Protein AF-I2GRK9-F1 (afdb_monomer)

Foldseek 3Di:
DDDDPDDDDDDDDDPPPVLQVLVLVVVLVLCVVCPPPDDPDPVSVVVSSVVVVVVVVVPVVVSVVSNVDRDDPDDDD

Organism: NCBI:txid1185876

InterPro domains:
  IPR036397 Ribonuclease H superfamily [G3DSA:3.30.420.10] (2-70)
  IPR038717 Tc1-like transposase, DDE domain [PF13358] (6-44)

pLDDT: mean 84.36, std 16.76, range [33.03, 98.31]

Mean predicted aligned error: 7.58 Å

Sequence (77 aa):
MSANPGRVHLEQLPAYSPELNTAELLWSHLKRSLKNTIFTTLADLVEAIKIQLTELNKKPILLKAFFNKKDIAFFTD

Structure (mmCIF, N/CA/C/O backbone):
data_AF-I2GRK9-F1
#
_entry.id   AF-I2GRK9-F1
#
loop_
_atom_site.group_PDB
_atom_site.id
_atom_site.type_symbol
_atom_site.label_atom_id
_atom_site.label_alt_id
_atom_site.label_comp_id
_atom_site.label_asym_id
_atom_site.label_entity_id
_atom_site.label_seq_id
_atom_site.pdbx_PDB_ins_code
_atom_site.Cartn_x
_atom_site.Cartn_y
_atom_site.Cartn_z
_atom_site.occupancy
_atom_site.B_iso_or_equiv
_atom_site.auth_seq_id
_atom_site.auth_comp_id
_atom_site.auth_asym_id
_atom_site.auth_atom_id
_atom_site.pdbx_PDB_model_num
ATOM 1 N N . MET A 1 1 ? 27.369 20.827 6.948 1.00 36.69 1 MET A N 1
ATOM 2 C CA . MET A 1 1 ? 27.129 20.902 5.488 1.00 36.69 1 MET A CA 1
ATOM 3 C C . MET A 1 1 ? 26.666 19.524 5.036 1.00 36.69 1 MET A C 1
ATOM 5 O O . MET A 1 1 ? 27.409 18.569 5.207 1.00 36.69 1 MET A O 1
ATOM 9 N N . SER A 1 2 ? 25.397 19.399 4.645 1.00 45.72 2 SER A N 1
ATOM 10 C CA . SER A 1 2 ? 24.680 18.132 4.427 1.00 45.72 2 SER A CA 1
ATOM 11 C C . SER A 1 2 ? 25.164 17.390 3.178 1.00 45.72 2 SER A C 1
ATOM 13 O O . SER A 1 2 ? 25.270 17.988 2.110 1.00 45.72 2 SER A O 1
ATOM 15 N N . ALA A 1 3 ? 25.429 16.089 3.311 1.00 51.53 3 ALA A N 1
ATOM 16 C CA . ALA A 1 3 ? 25.785 15.209 2.204 1.00 51.53 3 ALA A CA 1
ATOM 17 C C . ALA A 1 3 ? 24.668 15.172 1.146 1.00 51.53 3 ALA A C 1
ATOM 19 O O . ALA A 1 3 ? 23.495 15.010 1.470 1.00 51.53 3 ALA A O 1
ATOM 20 N N . ASN A 1 4 ? 25.039 15.328 -0.119 1.00 58.00 4 ASN A N 1
ATOM 21 C CA . ASN A 1 4 ? 24.139 15.273 -1.266 1.00 58.00 4 ASN A CA 1
ATOM 22 C C . ASN A 1 4 ? 23.954 13.789 -1.669 1.00 58.00 4 ASN A C 1
ATOM 24 O O . ASN A 1 4 ? 24.941 13.186 -2.091 1.00 58.00 4 ASN A O 1
ATOM 28 N N . PRO A 1 5 ? 22.773 13.147 -1.546 1.00 63.84 5 PRO A N 1
ATOM 29 C CA . PRO A 1 5 ? 22.647 11.693 -1.751 1.00 63.84 5 PRO A CA 1
ATOM 30 C C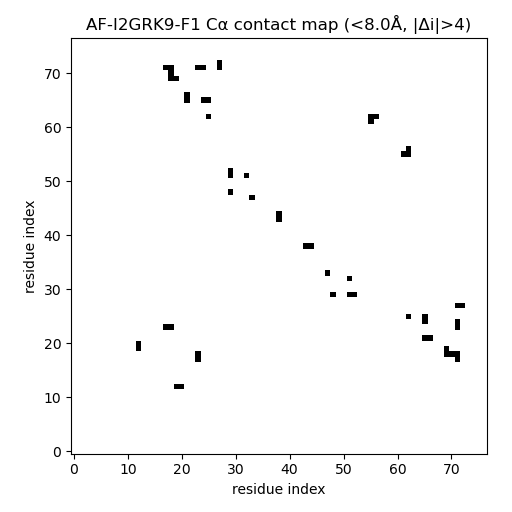 . PRO A 1 5 ? 22.528 11.285 -3.239 1.00 63.84 5 PRO A C 1
ATOM 32 O O . PRO A 1 5 ? 22.172 10.157 -3.565 1.00 63.84 5 PRO A O 1
ATOM 35 N N . GLY A 1 6 ? 22.738 12.224 -4.162 1.00 66.25 6 GLY A N 1
ATOM 36 C CA . GLY A 1 6 ? 21.867 12.376 -5.329 1.00 66.25 6 GLY A CA 1
ATOM 37 C C . GLY A 1 6 ? 22.278 11.690 -6.631 1.00 66.25 6 GLY A C 1
ATOM 38 O O . GLY A 1 6 ? 22.481 12.381 -7.627 1.00 66.25 6 GLY A O 1
ATOM 39 N N . ARG A 1 7 ? 22.314 10.354 -6.686 1.00 80.25 7 ARG A N 1
ATOM 40 C CA . ARG A 1 7 ? 22.113 9.631 -7.962 1.00 80.25 7 ARG A CA 1
ATOM 41 C C . ARG A 1 7 ? 21.031 8.570 -7.787 1.00 80.25 7 ARG A C 1
ATOM 43 O O . ARG A 1 7 ? 21.265 7.543 -7.163 1.00 80.25 7 ARG A O 1
ATOM 50 N N . VAL A 1 8 ? 19.848 8.844 -8.333 1.00 85.88 8 VAL A N 1
ATOM 51 C CA . VAL A 1 8 ? 18.708 7.919 -8.364 1.00 85.88 8 VAL A CA 1
ATOM 52 C C . VAL A 1 8 ? 18.601 7.354 -9.777 1.00 85.88 8 VAL A C 1
ATOM 54 O O . VAL A 1 8 ? 18.538 8.119 -10.738 1.00 85.88 8 VAL A O 1
ATOM 57 N N . HIS A 1 9 ? 18.607 6.027 -9.903 1.00 88.12 9 HIS A N 1
ATOM 58 C CA . HIS A 1 9 ? 18.304 5.341 -11.162 1.00 88.12 9 HIS A CA 1
ATOM 59 C C . HIS A 1 9 ? 16.789 5.308 -11.362 1.00 88.12 9 HIS A C 1
ATOM 61 O O . HIS A 1 9 ? 16.057 4.938 -10.444 1.00 88.12 9 HIS A O 1
ATOM 67 N N . LEU A 1 10 ? 16.331 5.709 -12.546 1.00 91.06 10 LEU A N 1
ATOM 68 C CA . LEU A 1 10 ? 14.923 5.638 -12.918 1.00 91.06 10 LEU A CA 1
ATOM 69 C C . LEU A 1 10 ? 14.688 4.353 -13.706 1.00 91.06 10 LEU A C 1
ATOM 71 O O . LEU A 1 10 ? 15.264 4.169 -14.775 1.00 91.06 10 LEU A O 1
ATOM 75 N N . GLU A 1 11 ? 13.823 3.493 -13.180 1.00 87.94 11 GLU A N 1
ATOM 76 C CA . GLU A 1 11 ? 13.386 2.289 -13.877 1.00 87.94 11 GLU A CA 1
ATOM 77 C C . GLU A 1 11 ? 12.146 2.602 -14.717 1.00 87.94 11 GLU A C 1
ATOM 79 O O . GLU A 1 11 ? 11.174 3.179 -14.220 1.00 87.94 11 GLU A O 1
ATOM 84 N N . GLN A 1 12 ? 12.178 2.247 -16.002 1.00 90.25 12 GLN A N 1
ATOM 85 C CA . GLN A 1 12 ? 11.056 2.497 -16.898 1.00 90.25 12 GLN A CA 1
ATOM 86 C C . GLN A 1 12 ? 9.968 1.443 -16.686 1.00 90.25 12 GLN A C 1
ATOM 88 O O . GLN A 1 12 ? 10.152 0.270 -17.000 1.00 90.25 12 GLN A O 1
ATOM 93 N N . LEU A 1 13 ? 8.804 1.885 -16.215 1.00 88.50 13 LEU A N 1
ATOM 94 C CA . LEU A 1 13 ? 7.602 1.063 -16.154 1.00 88.50 13 LEU A CA 1
ATOM 95 C C . LEU A 1 13 ? 6.690 1.398 -17.348 1.00 88.50 13 LEU A C 1
ATOM 97 O O . LEU A 1 13 ? 6.389 2.578 -17.555 1.00 88.50 13 LEU A O 1
ATOM 101 N N . PRO A 1 14 ? 6.238 0.408 -18.139 1.00 92.38 14 PRO A N 1
ATOM 102 C CA . PRO A 1 14 ? 5.243 0.636 -19.179 1.00 92.38 14 PRO A CA 1
ATOM 103 C C . PRO A 1 14 ? 3.948 1.231 -18.612 1.00 92.38 14 PRO A C 1
ATOM 105 O O . PRO A 1 14 ? 3.534 0.930 -17.489 1.00 92.38 14 PRO A O 1
ATOM 108 N N . ALA A 1 15 ? 3.291 2.081 -19.401 1.00 91.19 15 ALA A N 1
ATOM 109 C CA . ALA A 1 15 ? 1.985 2.613 -19.034 1.00 91.19 15 ALA A CA 1
ATOM 110 C C . ALA A 1 15 ? 0.965 1.473 -18.904 1.00 91.19 15 ALA A C 1
ATOM 112 O O . ALA A 1 15 ? 0.974 0.545 -19.707 1.00 91.19 15 ALA A O 1
ATOM 113 N N . TYR A 1 16 ? 0.069 1.576 -17.919 1.00 88.31 16 TYR A N 1
ATOM 114 C CA . TYR A 1 16 ? -0.978 0.581 -17.655 1.00 88.31 16 TYR A CA 1
ATOM 115 C C . TYR A 1 16 ? -0.470 -0.849 -17.405 1.00 88.31 16 TYR A C 1
ATOM 117 O O . TYR A 1 16 ? -1.239 -1.788 -17.581 1.00 88.31 16 TYR A O 1
ATOM 125 N N . SER A 1 17 ? 0.772 -1.005 -16.930 1.00 89.69 17 SER A N 1
ATOM 126 C CA . SER A 1 17 ? 1.332 -2.295 -16.502 1.00 89.69 17 SER A CA 1
ATOM 127 C C . SER A 1 17 ? 1.488 -2.393 -14.980 1.00 89.69 17 SER A C 1
ATOM 129 O O . SER A 1 17 ? 2.612 -2.479 -14.469 1.00 89.69 17 SER A O 1
ATOM 131 N N . PRO A 1 18 ? 0.391 -2.337 -14.201 1.00 87.12 18 PRO A N 1
ATOM 132 C CA . PRO A 1 18 ? 0.481 -2.455 -12.754 1.00 87.12 18 PRO A CA 1
ATOM 133 C C . PRO A 1 18 ? 1.021 -3.828 -12.326 1.00 87.12 18 PRO A C 1
ATOM 135 O O . PRO A 1 18 ? 1.655 -3.903 -11.280 1.00 87.12 18 PRO A O 1
ATOM 138 N N . GLU A 1 19 ? 0.872 -4.876 -13.147 1.00 83.06 19 GLU A N 1
ATOM 139 C CA . GLU A 1 19 ? 1.448 -6.215 -12.950 1.00 83.06 19 GLU A CA 1
ATOM 140 C C . GLU A 1 19 ? 2.972 -6.230 -12.808 1.00 83.06 19 GLU A C 1
ATOM 142 O O . GLU A 1 19 ? 3.528 -7.119 -12.163 1.00 83.06 19 GLU A O 1
ATOM 147 N N . LEU A 1 20 ? 3.640 -5.219 -13.363 1.00 85.31 20 LEU A N 1
ATOM 148 C CA . LEU A 1 20 ? 5.087 -5.050 -13.281 1.00 85.31 20 LEU A CA 1
ATOM 149 C C . LEU A 1 20 ? 5.515 -4.209 -12.065 1.00 85.31 20 LEU A C 1
ATOM 151 O O . LEU A 1 20 ? 6.693 -4.193 -11.709 1.00 85.31 20 LEU A O 1
ATOM 155 N N . ASN A 1 21 ? 4.580 -3.521 -11.399 1.00 88.12 21 ASN A N 1
ATOM 156 C CA . ASN A 1 21 ? 4.865 -2.726 -10.211 1.00 88.12 21 ASN A CA 1
ATOM 157 C C . ASN A 1 21 ? 4.759 -3.582 -8.941 1.00 88.12 21 ASN A C 1
ATOM 159 O O . ASN A 1 21 ? 3.672 -3.889 -8.454 1.00 88.12 21 ASN A O 1
ATOM 163 N N . THR A 1 22 ? 5.894 -3.908 -8.327 1.00 88.31 22 THR A N 1
ATOM 164 C CA . THR A 1 22 ? 5.939 -4.739 -7.110 1.00 88.31 22 THR A CA 1
ATOM 165 C C . THR A 1 22 ? 5.215 -4.110 -5.914 1.00 88.31 22 THR A C 1
ATOM 167 O O . THR A 1 22 ? 4.762 -4.833 -5.019 1.00 88.31 22 THR A O 1
ATOM 170 N N . ALA A 1 23 ? 5.028 -2.785 -5.900 1.00 90.75 23 ALA A N 1
ATOM 171 C CA . ALA A 1 23 ? 4.236 -2.112 -4.874 1.00 90.75 23 ALA A CA 1
ATOM 172 C C . ALA A 1 23 ? 2.757 -2.535 -4.912 1.00 90.75 23 ALA A C 1
ATOM 174 O O . ALA A 1 23 ? 2.116 -2.614 -3.865 1.00 90.75 23 ALA A O 1
ATOM 175 N N . GLU A 1 24 ? 2.217 -2.876 -6.083 1.00 91.31 24 GLU A N 1
ATOM 176 C CA . GLU A 1 24 ? 0.835 -3.351 -6.220 1.00 91.31 24 GLU A CA 1
ATOM 177 C C . GLU A 1 24 ? 0.646 -4.739 -5.583 1.00 91.31 24 GLU A C 1
ATOM 179 O O . GLU A 1 24 ? -0.378 -5.011 -4.949 1.00 91.31 24 GLU A O 1
ATOM 184 N N . LEU A 1 25 ? 1.664 -5.606 -5.644 1.00 88.00 25 LEU A N 1
ATOM 185 C CA . LEU A 1 25 ? 1.666 -6.892 -4.934 1.00 88.00 25 LEU A CA 1
ATOM 186 C C . LEU A 1 25 ? 1.679 -6.709 -3.414 1.00 88.00 25 LEU A C 1
ATOM 188 O O . LEU A 1 25 ? 0.931 -7.394 -2.706 1.00 88.00 25 LEU A O 1
ATOM 192 N N . LEU A 1 26 ? 2.487 -5.768 -2.917 1.00 90.69 26 LEU A N 1
ATOM 193 C CA . LEU A 1 26 ? 2.500 -5.388 -1.504 1.00 90.69 26 LEU A CA 1
ATOM 194 C C . LEU A 1 26 ? 1.117 -4.878 -1.071 1.00 90.69 26 LEU A C 1
ATOM 196 O O . LEU A 1 26 ? 0.575 -5.333 -0.062 1.00 90.69 26 LEU A O 1
ATOM 200 N N . TRP A 1 27 ? 0.510 -3.992 -1.862 1.00 91.75 27 TRP A N 1
ATOM 201 C CA . TRP A 1 27 ? -0.826 -3.464 -1.592 1.00 91.75 27 TRP A CA 1
ATOM 202 C C . TRP A 1 27 ? -1.915 -4.532 -1.634 1.00 91.75 27 TRP A C 1
ATOM 204 O O . TRP A 1 27 ? -2.804 -4.527 -0.782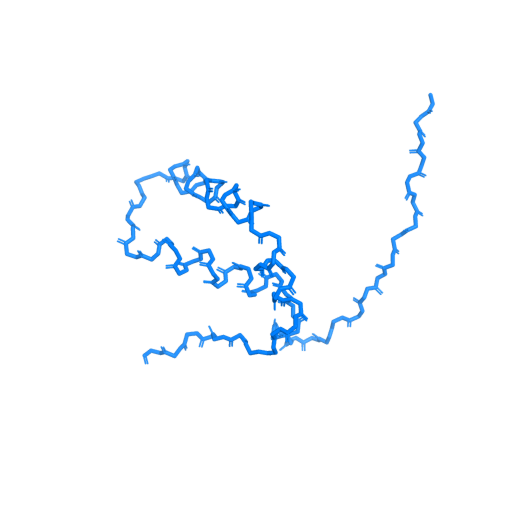 1.00 91.75 27 TRP A O 1
ATOM 214 N N . SER A 1 28 ? -1.861 -5.467 -2.581 1.00 90.94 28 SER A N 1
ATOM 215 C CA . SER A 1 28 ? -2.786 -6.605 -2.630 1.00 90.94 28 SER A CA 1
ATOM 216 C C . SER A 1 28 ? -2.673 -7.465 -1.365 1.00 90.94 28 SER A C 1
ATOM 218 O O . SER A 1 28 ? -3.691 -7.837 -0.775 1.00 90.94 28 SER A O 1
ATOM 220 N N . HIS A 1 29 ? -1.449 -7.709 -0.882 1.00 91.00 29 HIS A N 1
ATOM 221 C CA . HIS A 1 29 ? -1.218 -8.436 0.367 1.00 91.00 29 HIS A CA 1
ATOM 222 C C . HIS A 1 29 ? -1.791 -7.698 1.587 1.00 91.00 29 HIS A C 1
ATOM 224 O O . HIS A 1 29 ? -2.518 -8.306 2.373 1.00 91.00 29 HIS A O 1
ATOM 230 N N . LEU A 1 30 ? -1.518 -6.396 1.718 1.00 93.12 30 LEU A N 1
ATOM 231 C CA . LEU A 1 30 ? -2.028 -5.559 2.813 1.00 93.12 30 LEU A CA 1
ATOM 232 C C . LEU A 1 30 ? -3.561 -5.488 2.817 1.00 93.12 30 LEU A C 1
ATOM 234 O O . LEU A 1 30 ? -4.196 -5.710 3.844 1.00 93.12 30 LEU A O 1
ATOM 238 N N . LYS A 1 31 ? -4.182 -5.242 1.657 1.00 92.38 31 LYS A N 1
ATOM 239 C CA . LYS A 1 31 ? -5.650 -5.217 1.539 1.00 92.38 31 LYS A CA 1
ATOM 240 C C . LYS A 1 31 ? -6.262 -6.563 1.921 1.00 92.38 31 LYS A C 1
ATOM 242 O O . LYS A 1 31 ? -7.300 -6.607 2.574 1.00 92.38 31 LYS A O 1
ATOM 247 N N . ARG A 1 32 ? -5.609 -7.670 1.553 1.00 93.19 32 ARG A N 1
ATOM 248 C CA . ARG A 1 32 ? -6.071 -9.017 1.899 1.00 93.19 32 ARG A CA 1
ATOM 249 C C . ARG A 1 32 ? -5.930 -9.331 3.386 1.00 93.19 32 ARG A C 1
ATOM 251 O O . ARG A 1 32 ? -6.782 -10.054 3.896 1.00 93.19 32 ARG A O 1
ATOM 258 N N . SER A 1 33 ? -4.904 -8.823 4.072 1.00 92.62 33 SER A N 1
ATOM 259 C CA . SER A 1 33 ? -4.761 -9.027 5.522 1.00 92.62 33 SER A CA 1
ATOM 260 C C . SER A 1 33 ? -5.760 -8.203 6.336 1.00 92.62 33 SER A C 1
ATOM 262 O O . SER A 1 33 ? -6.136 -8.625 7.424 1.00 92.62 33 SER A O 1
ATOM 264 N N . LEU A 1 34 ? -6.235 -7.083 5.787 1.00 95.00 34 LEU A N 1
ATOM 265 C CA . LEU A 1 34 ? -7.229 -6.203 6.412 1.00 95.00 34 LEU A CA 1
ATOM 266 C C . LEU A 1 34 ? -8.670 -6.444 5.923 1.00 95.00 34 LEU A C 1
ATOM 268 O O . LEU A 1 34 ? -9.589 -5.729 6.326 1.00 95.00 34 LEU A O 1
ATOM 272 N N . LYS A 1 35 ? -8.895 -7.436 5.052 1.00 94.62 35 LYS A N 1
ATOM 273 C CA . LYS A 1 35 ? -10.226 -7.730 4.498 1.00 94.62 35 LYS A CA 1
ATOM 274 C C . LYS A 1 35 ? -11.239 -8.016 5.611 1.00 94.62 35 LYS A C 1
ATOM 276 O O . LYS A 1 35 ? -10.889 -8.601 6.632 1.00 94.62 35 LYS A O 1
ATOM 281 N N . ASN A 1 36 ? -12.502 -7.657 5.383 1.00 95.50 36 ASN A N 1
ATOM 282 C CA . ASN A 1 36 ? -13.610 -7.864 6.327 1.00 95.50 36 ASN A CA 1
ATOM 283 C C . ASN A 1 36 ? -13.412 -7.197 7.703 1.00 95.50 36 ASN A C 1
ATOM 285 O O . ASN A 1 36 ? -14.057 -7.590 8.672 1.00 95.50 36 ASN A O 1
ATOM 289 N N . THR A 1 37 ? -12.539 -6.190 7.793 1.00 95.88 37 THR A N 1
ATOM 290 C CA . THR A 1 37 ? -12.365 -5.366 8.994 1.00 95.88 37 THR A CA 1
ATOM 291 C C . THR A 1 37 ? -13.067 -4.029 8.797 1.00 95.88 37 THR A C 1
ATOM 293 O O . THR A 1 37 ? -12.906 -3.394 7.755 1.00 95.88 37 THR A O 1
ATOM 296 N N . ILE A 1 38 ? -13.837 -3.594 9.794 1.00 96.25 38 ILE A N 1
ATOM 297 C CA . ILE A 1 38 ? -14.455 -2.266 9.809 1.00 96.25 38 ILE A CA 1
ATOM 298 C C . ILE A 1 38 ? -13.555 -1.332 10.615 1.00 96.25 38 ILE A C 1
ATOM 300 O O . ILE A 1 38 ? -13.212 -1.633 11.755 1.00 96.25 38 ILE A O 1
ATOM 304 N N . PHE A 1 39 ? -13.211 -0.190 10.026 1.00 97.31 39 PHE A N 1
ATOM 305 C CA . PHE A 1 39 ? -12.495 0.892 10.695 1.00 97.31 39 PHE A CA 1
ATOM 306 C C . PHE A 1 39 ? -13.443 2.076 10.851 1.00 97.31 39 PHE A C 1
ATOM 308 O O . PHE A 1 39 ? -14.034 2.532 9.872 1.00 97.31 39 PHE A O 1
ATOM 315 N N . THR A 1 40 ? -13.618 2.550 12.081 1.00 97.44 40 THR A N 1
ATOM 316 C CA . THR A 1 40 ? -14.550 3.642 12.398 1.00 97.44 40 THR A CA 1
ATOM 317 C C . THR A 1 40 ? -13.974 5.014 12.087 1.00 97.44 40 THR A C 1
ATOM 319 O O . THR A 1 40 ? -14.719 5.953 11.812 1.00 97.44 40 THR A O 1
ATOM 322 N N . THR A 1 41 ? -12.647 5.131 12.095 1.00 98.31 41 THR A N 1
ATOM 323 C CA . THR A 1 41 ? -11.933 6.356 11.7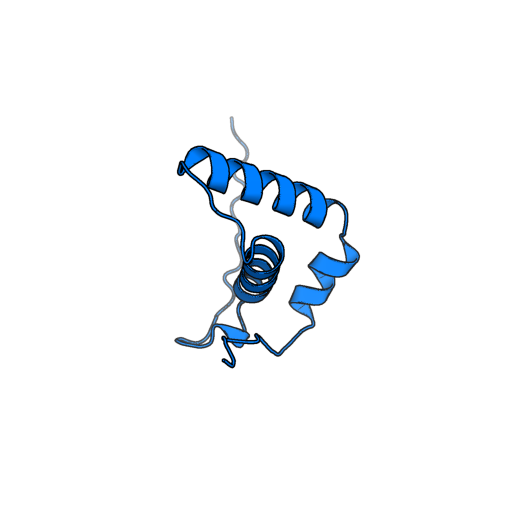54 1.00 98.31 41 THR A CA 1
ATOM 324 C C . THR A 1 41 ? -10.804 6.079 10.767 1.00 98.31 41 THR A C 1
ATOM 326 O O . THR A 1 41 ? -10.297 4.962 10.641 1.00 98.31 41 THR A O 1
ATOM 329 N N . LEU A 1 42 ? -10.361 7.134 10.078 1.00 98.00 42 LEU A N 1
ATOM 330 C CA . LEU A 1 42 ? -9.164 7.060 9.242 1.00 98.00 42 LEU A CA 1
ATOM 331 C C . LEU A 1 42 ? -7.912 6.741 10.077 1.00 98.00 42 LEU A C 1
ATOM 333 O O . LEU A 1 42 ? -7.004 6.080 9.579 1.00 98.00 42 LEU A O 1
ATOM 337 N N . ALA A 1 43 ? -7.866 7.183 11.338 1.00 98.31 43 ALA A N 1
ATOM 338 C CA . ALA A 1 43 ? -6.753 6.902 12.236 1.00 98.31 43 ALA A CA 1
ATOM 339 C C . ALA A 1 43 ? -6.623 5.395 12.509 1.00 98.31 43 ALA A C 1
ATOM 341 O O . ALA A 1 43 ? -5.522 4.863 12.370 1.00 98.31 43 ALA A O 1
ATOM 342 N N . ASP A 1 44 ? -7.743 4.710 12.768 1.00 97.81 44 ASP A N 1
ATOM 343 C CA . ASP A 1 44 ? -7.777 3.258 12.999 1.00 97.81 44 ASP A CA 1
ATOM 344 C C . ASP A 1 44 ? -7.232 2.493 11.783 1.00 97.81 44 ASP A C 1
ATOM 346 O O . ASP A 1 44 ? -6.419 1.576 11.913 1.00 97.81 44 ASP A O 1
ATOM 350 N N . LEU A 1 45 ? -7.633 2.905 10.574 1.00 97.50 45 LEU A N 1
ATOM 351 C CA . LEU A 1 45 ? -7.143 2.308 9.331 1.00 97.50 45 LEU A CA 1
ATOM 352 C C . LEU A 1 45 ? -5.635 2.536 9.150 1.00 97.50 45 LEU A C 1
ATOM 354 O O . LEU A 1 45 ? -4.900 1.611 8.798 1.00 97.50 45 LEU A O 1
ATOM 358 N N . VAL A 1 46 ? -5.157 3.761 9.382 1.00 97.94 46 VAL A N 1
ATOM 359 C CA . VAL A 1 46 ? -3.731 4.099 9.261 1.00 97.94 46 VAL A CA 1
ATOM 360 C C . VAL A 1 46 ? -2.896 3.298 10.258 1.00 97.94 46 VAL A C 1
ATOM 362 O O . VAL A 1 46 ? -1.828 2.797 9.895 1.00 97.94 46 VAL A O 1
ATOM 365 N N . GLU A 1 47 ? -3.363 3.157 11.497 1.00 98.12 47 GLU A N 1
ATOM 366 C CA . GLU A 1 47 ? -2.697 2.346 12.514 1.00 98.12 47 GLU A CA 1
ATOM 367 C C . GLU A 1 47 ? -2.647 0.871 12.104 1.00 98.12 47 GLU A C 1
ATOM 369 O O . GLU A 1 47 ? -1.567 0.272 12.108 1.00 98.12 47 GLU A O 1
ATOM 374 N N . ALA A 1 48 ? -3.766 0.310 11.641 1.00 97.56 48 ALA A N 1
ATOM 375 C CA . ALA A 1 48 ? -3.814 -1.065 11.161 1.00 97.56 48 ALA A CA 1
ATOM 376 C C . ALA A 1 48 ? -2.826 -1.308 10.006 1.00 97.56 48 ALA A C 1
ATOM 378 O O . ALA A 1 48 ? -2.073 -2.283 10.032 1.00 97.56 48 ALA A O 1
ATOM 379 N N . ILE A 1 49 ? -2.750 -0.396 9.030 1.00 97.00 49 ILE A N 1
ATOM 380 C CA . ILE A 1 49 ? -1.776 -0.482 7.930 1.00 97.00 49 ILE A CA 1
ATOM 381 C C . ILE A 1 49 ? -0.336 -0.444 8.466 1.00 97.00 49 ILE A C 1
ATOM 383 O O . ILE A 1 49 ? 0.490 -1.258 8.049 1.00 97.00 49 ILE A O 1
ATOM 387 N N . LYS A 1 50 ? -0.017 0.454 9.410 1.00 97.62 50 LYS A N 1
ATOM 388 C CA . LYS A 1 50 ? 1.327 0.545 10.016 1.00 97.62 50 LYS A CA 1
ATOM 389 C C . LYS A 1 50 ? 1.724 -0.735 10.749 1.00 97.62 50 LYS A C 1
ATOM 391 O O . LYS A 1 50 ? 2.873 -1.171 10.627 1.00 97.62 50 LYS A O 1
ATOM 396 N N . ILE A 1 51 ? 0.791 -1.349 11.473 1.00 97.19 51 ILE A N 1
ATOM 397 C CA . ILE A 1 51 ? 1.014 -2.632 12.150 1.00 97.19 51 ILE A CA 1
ATOM 398 C C . ILE A 1 51 ? 1.325 -3.718 11.113 1.00 97.19 51 ILE A C 1
ATOM 400 O O . ILE A 1 51 ? 2.348 -4.393 11.224 1.00 97.19 51 ILE A O 1
ATOM 404 N N . GLN A 1 52 ? 0.516 -3.837 10.055 1.00 95.62 52 GLN A N 1
ATOM 405 C CA . GLN A 1 52 ? 0.745 -4.833 9.000 1.00 95.62 52 GLN A CA 1
ATOM 406 C C . GLN A 1 52 ? 2.082 -4.624 8.272 1.00 95.62 52 GLN A C 1
ATOM 408 O O . GLN A 1 52 ? 2.803 -5.588 8.015 1.00 95.62 52 GLN A O 1
ATOM 413 N N . LEU A 1 53 ? 2.457 -3.374 7.985 1.00 95.38 53 LEU A N 1
ATOM 414 C CA . LEU A 1 53 ? 3.764 -3.042 7.409 1.00 95.38 53 LEU A CA 1
ATOM 415 C C . LEU A 1 53 ? 4.919 -3.426 8.342 1.00 95.38 53 LEU A C 1
ATOM 417 O O . LEU A 1 53 ? 5.929 -3.961 7.886 1.00 95.38 53 LEU A O 1
ATOM 421 N N . THR A 1 54 ? 4.765 -3.202 9.648 1.00 96.31 54 THR A N 1
ATOM 422 C CA . THR A 1 54 ? 5.760 -3.598 10.655 1.00 96.31 54 THR A CA 1
ATOM 423 C C . THR A 1 54 ? 5.936 -5.116 10.687 1.00 96.31 54 THR A C 1
ATOM 425 O O . THR A 1 54 ? 7.067 -5.605 10.700 1.00 96.31 54 THR A O 1
ATOM 428 N N . GLU A 1 55 ? 4.843 -5.877 10.619 1.00 94.31 55 GLU A N 1
ATOM 429 C CA . GLU A 1 55 ? 4.892 -7.341 10.545 1.00 94.31 55 GLU A CA 1
ATOM 430 C C . GLU A 1 55 ? 5.488 -7.856 9.228 1.00 94.31 55 GLU A C 1
ATOM 432 O O . GLU A 1 55 ? 6.222 -8.848 9.221 1.00 94.31 55 GLU A O 1
ATOM 437 N N . LEU A 1 56 ? 5.231 -7.177 8.108 1.00 92.44 56 LEU A N 1
ATOM 438 C CA . LEU A 1 56 ? 5.846 -7.502 6.819 1.00 92.44 56 LEU A CA 1
ATOM 439 C C . LEU A 1 56 ? 7.349 -7.222 6.794 1.00 92.44 56 LEU A C 1
ATOM 441 O O . LEU A 1 56 ? 8.105 -8.032 6.258 1.00 92.44 56 LEU A O 1
ATOM 445 N N . ASN A 1 57 ? 7.800 -6.135 7.420 1.00 92.69 57 ASN A N 1
ATOM 446 C CA . ASN A 1 57 ?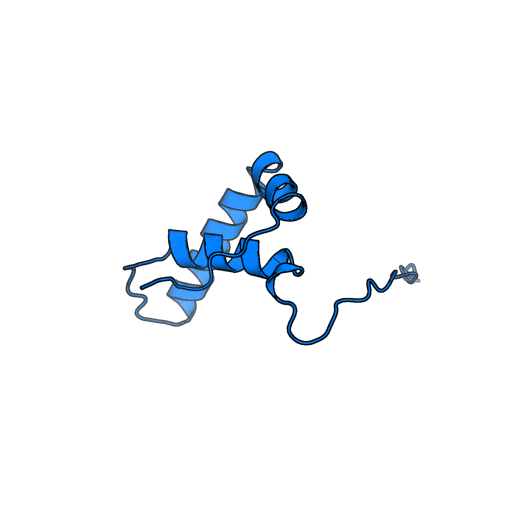 9.224 -5.809 7.533 1.00 92.69 57 ASN A CA 1
ATOM 447 C C . ASN A 1 57 ? 10.018 -6.881 8.294 1.00 92.69 57 ASN A C 1
ATOM 449 O O . ASN A 1 57 ? 11.194 -7.099 8.005 1.00 92.69 57 ASN A O 1
ATOM 453 N N . LYS A 1 58 ? 9.371 -7.620 9.204 1.00 95.88 58 LYS A N 1
ATOM 454 C CA . LYS A 1 58 ? 9.971 -8.778 9.889 1.00 95.88 58 LYS A CA 1
ATOM 455 C C . LYS A 1 58 ? 10.109 -10.015 8.986 1.00 95.88 58 LYS A C 1
ATOM 457 O O . LYS A 1 58 ? 10.722 -10.999 9.395 1.00 95.88 58 LYS A O 1
ATOM 462 N N . LYS A 1 59 ? 9.557 -9.996 7.765 1.00 93.88 59 LYS A N 1
ATOM 463 C CA . LYS A 1 59 ? 9.510 -11.127 6.818 1.00 93.88 59 LYS A CA 1
ATOM 464 C C . LYS A 1 59 ? 10.264 -10.800 5.515 1.00 93.88 59 LYS A C 1
ATOM 466 O O . LYS A 1 59 ? 9.654 -10.741 4.445 1.00 93.88 59 LYS A O 1
ATOM 471 N N . PRO A 1 60 ? 11.603 -10.653 5.546 1.00 91.50 60 PRO A N 1
ATOM 472 C CA . PRO A 1 60 ? 12.391 -10.236 4.380 1.00 91.50 60 PRO A CA 1
ATOM 473 C C .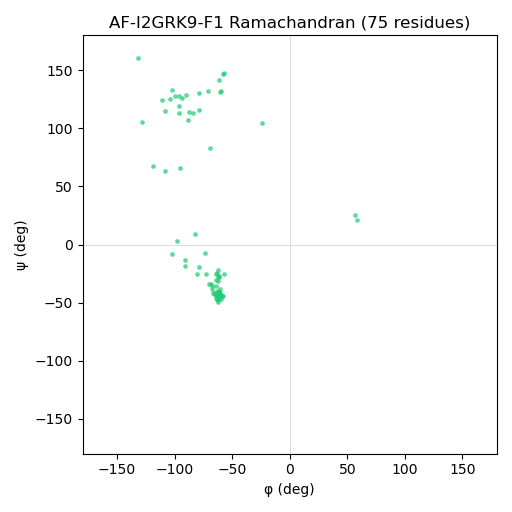 PRO A 1 60 ? 12.302 -11.209 3.196 1.00 91.50 60 PRO A C 1
ATOM 475 O O . PRO A 1 60 ? 12.417 -10.794 2.046 1.00 91.50 60 PRO A O 1
ATOM 478 N N . ILE A 1 61 ? 12.069 -12.500 3.455 1.00 91.81 61 ILE A N 1
ATOM 479 C CA . ILE A 1 61 ? 11.861 -13.508 2.404 1.00 91.81 61 ILE A CA 1
ATOM 480 C C . ILE A 1 61 ? 10.587 -13.200 1.605 1.00 91.81 61 ILE A C 1
ATOM 482 O O . ILE A 1 61 ? 10.606 -13.250 0.378 1.00 91.81 61 ILE A O 1
ATOM 486 N N . LEU A 1 62 ? 9.498 -12.830 2.288 1.00 89.38 62 LEU A N 1
ATOM 487 C CA . LEU A 1 62 ? 8.233 -12.476 1.644 1.00 89.38 62 LEU A CA 1
ATOM 488 C C . LEU A 1 62 ? 8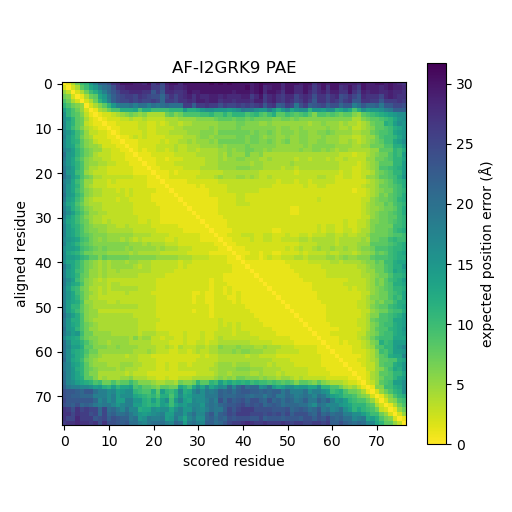.365 -11.182 0.830 1.00 89.38 62 LEU A C 1
ATOM 490 O O . LEU A 1 62 ? 7.899 -11.133 -0.304 1.00 89.38 62 LEU A O 1
ATOM 494 N N . LEU A 1 63 ? 9.063 -10.17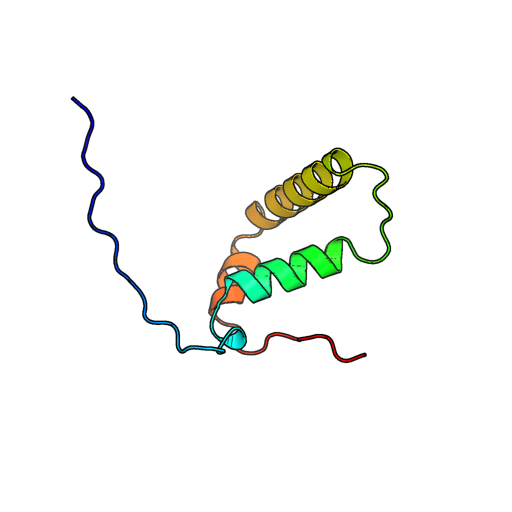5 1.366 1.00 88.44 63 LEU A N 1
ATOM 495 C CA . LEU A 1 63 ? 9.335 -8.929 0.640 1.00 88.44 63 LEU A CA 1
ATOM 496 C C . LEU A 1 63 ? 10.111 -9.179 -0.658 1.00 88.44 63 LEU A C 1
ATOM 498 O O . LEU A 1 63 ? 9.741 -8.654 -1.704 1.00 88.44 63 LEU A O 1
ATOM 502 N N . LYS A 1 64 ? 11.144 -10.029 -0.618 1.00 89.81 64 LYS A N 1
ATOM 503 C CA . LYS A 1 64 ? 11.896 -10.425 -1.820 1.00 89.81 64 LYS A CA 1
ATOM 504 C C . LYS A 1 64 ? 11.032 -11.203 -2.811 1.00 89.81 64 LYS A C 1
ATOM 506 O O . LYS A 1 64 ? 11.183 -11.026 -4.015 1.00 89.81 64 LYS A O 1
ATOM 511 N N . ALA A 1 65 ? 10.110 -12.034 -2.327 1.00 88.06 65 ALA A N 1
ATOM 512 C CA . ALA A 1 65 ? 9.216 -12.794 -3.194 1.00 88.06 65 ALA A CA 1
ATOM 513 C C . ALA A 1 65 ? 8.300 -11.892 -4.043 1.00 88.06 65 ALA A C 1
ATOM 515 O O . ALA A 1 65 ? 7.957 -12.281 -5.157 1.00 88.06 65 ALA A O 1
ATOM 516 N N . PHE A 1 66 ? 7.958 -10.681 -3.580 1.00 86.44 66 PHE A N 1
ATOM 517 C CA . PHE A 1 66 ? 7.182 -9.723 -4.380 1.00 86.44 66 PHE A CA 1
ATOM 518 C C . PHE A 1 66 ? 7.917 -9.240 -5.636 1.00 86.44 66 PHE A C 1
ATOM 520 O O . PHE A 1 66 ? 7.259 -8.910 -6.611 1.00 86.44 66 PHE A O 1
ATOM 527 N N . PHE A 1 67 ? 9.252 -9.262 -5.660 1.00 84.06 67 PHE A N 1
ATOM 528 C CA . PHE A 1 67 ? 10.034 -8.924 -6.858 1.00 84.06 67 PHE A CA 1
ATOM 529 C C . PHE A 1 67 ? 10.106 -10.062 -7.878 1.00 84.06 67 PHE A C 1
ATOM 531 O O . PHE A 1 67 ? 10.386 -9.827 -9.048 1.00 84.06 67 PHE A O 1
ATOM 538 N N . ASN A 1 68 ? 9.836 -11.293 -7.443 1.00 79.56 68 ASN A N 1
ATOM 539 C CA . ASN A 1 68 ? 9.945 -12.483 -8.284 1.00 79.56 68 ASN A CA 1
ATOM 540 C C . ASN A 1 68 ? 8.584 -12.987 -8.781 1.00 79.56 68 ASN A C 1
ATOM 542 O O . ASN A 1 68 ? 8.527 -13.919 -9.586 1.00 79.56 68 ASN A O 1
ATOM 546 N N . LYS A 1 69 ? 7.482 -12.415 -8.286 1.00 70.19 69 LYS A N 1
ATOM 547 C CA . LYS A 1 69 ? 6.126 -12.834 -8.632 1.00 70.19 69 LYS A CA 1
ATOM 548 C C . LYS A 1 69 ? 5.599 -11.983 -9.786 1.00 70.19 69 LYS A C 1
ATOM 550 O O . LYS A 1 69 ? 5.604 -10.766 -9.695 1.00 70.19 69 LYS A O 1
ATOM 555 N N . LYS A 1 70 ? 5.138 -12.642 -10.853 1.00 59.75 70 LYS A N 1
ATOM 556 C CA . LYS A 1 70 ? 4.656 -11.987 -12.082 1.00 59.75 70 LYS A CA 1
ATOM 557 C C . LYS A 1 70 ? 3.155 -11.690 -12.088 1.00 59.75 70 LYS A C 1
ATOM 559 O O . LYS A 1 70 ? 2.717 -10.844 -12.851 1.00 59.75 70 LYS A O 1
ATOM 564 N N . ASP A 1 71 ? 2.389 -12.351 -11.219 1.00 61.06 71 ASP A N 1
ATOM 565 C CA . ASP A 1 71 ? 0.930 -12.263 -11.250 1.00 61.06 71 ASP A CA 1
ATOM 566 C C . ASP A 1 71 ? 0.387 -11.460 -10.073 1.00 61.06 71 ASP A C 1
ATOM 568 O O . ASP A 1 71 ? 0.460 -11.873 -8.903 1.00 61.06 71 ASP A O 1
ATOM 572 N N . ILE A 1 72 ? -0.222 -10.328 -10.410 1.00 58.75 72 ILE A N 1
ATOM 573 C CA . ILE A 1 72 ? -1.099 -9.586 -9.517 1.00 58.75 72 ILE A CA 1
ATOM 574 C C . ILE A 1 72 ? -2.490 -10.168 -9.685 1.00 58.75 72 ILE A C 1
ATOM 576 O O . ILE A 1 72 ? -3.103 -10.051 -10.741 1.00 58.75 72 ILE A O 1
ATOM 580 N N . ALA A 1 73 ? -2.999 -10.794 -8.626 1.00 54.91 73 ALA A N 1
ATOM 581 C CA . ALA A 1 73 ? -4.416 -11.105 -8.541 1.00 54.91 73 ALA A CA 1
ATOM 582 C C . ALA A 1 73 ? -5.169 -9.777 -8.382 1.00 54.91 73 ALA A C 1
ATOM 584 O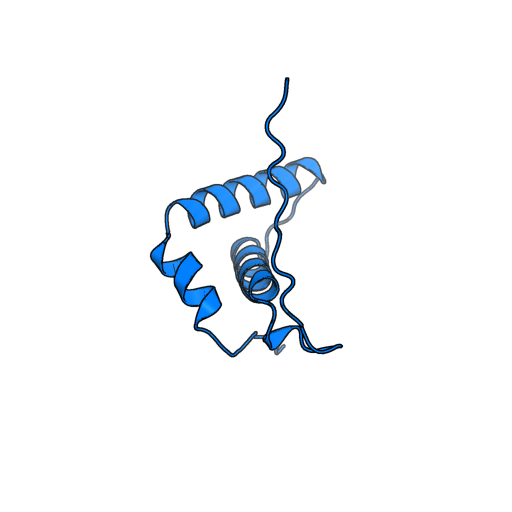 O . ALA A 1 73 ? -5.443 -9.339 -7.260 1.00 54.91 73 ALA A O 1
ATOM 585 N N . PHE A 1 74 ? -5.430 -9.104 -9.501 1.00 48.75 74 PHE A N 1
ATOM 586 C CA . PHE A 1 74 ? -6.538 -8.170 -9.585 1.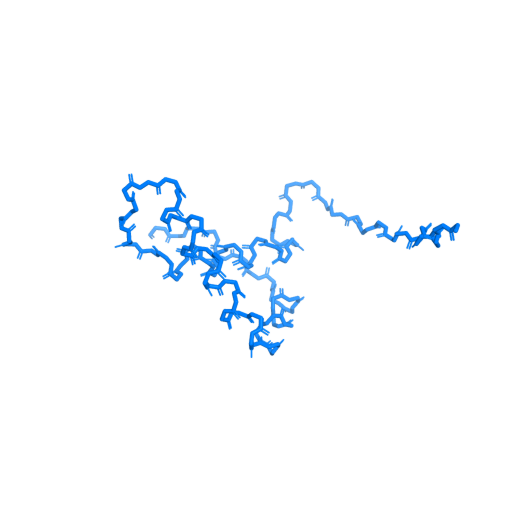00 48.75 74 PHE A CA 1
ATOM 587 C C . PHE A 1 74 ? -7.799 -8.982 -9.325 1.00 48.75 74 PHE A C 1
ATOM 589 O O . PHE A 1 74 ? -7.935 -10.090 -9.838 1.00 48.75 74 PHE A O 1
ATOM 596 N N . PHE A 1 75 ? -8.626 -8.458 -8.427 1.00 43.44 75 PHE A N 1
ATOM 597 C CA . PHE A 1 75 ? -9.915 -8.985 -7.998 1.00 43.44 75 PHE A CA 1
ATOM 598 C C . PHE A 1 75 ? -10.549 -9.885 -9.064 1.00 43.44 75 PHE A C 1
ATOM 600 O O . PHE A 1 75 ? -11.001 -9.417 -10.102 1.00 43.44 75 PHE A O 1
ATOM 607 N N . THR A 1 76 ? -10.496 -11.192 -8.829 1.00 33.03 76 THR A N 1
ATOM 608 C CA . THR A 1 76 ? -11.440 -12.118 -9.440 1.00 33.03 76 THR A CA 1
ATOM 609 C C . THR A 1 76 ? -12.501 -12.298 -8.368 1.00 33.03 76 THR A C 1
ATOM 611 O O . THR A 1 76 ? -12.161 -12.735 -7.263 1.00 33.03 76 THR A O 1
ATOM 614 N N . ASP A 1 77 ? -13.702 -11.807 -8.663 1.00 39.78 77 ASP A N 1
ATOM 615 C CA . ASP A 1 77 ? -14.902 -11.990 -7.844 1.00 39.78 77 ASP A CA 1
ATOM 616 C C . ASP A 1 77 ? -15.222 -13.480 -7.639 1.00 39.78 77 ASP A C 1
ATOM 618 O O . ASP A 1 77 ? -14.937 -14.286 -8.561 1.00 39.78 77 ASP A O 1
#

Secondary structure (DSSP, 8-state):
--------PPP-PPTT-GGG-HHHHHHHHHHHHSTT---SSHHHHHHHHHHHHHHHHT-HHHHHHHHH---------

Radius of gyration: 16.05 Å; Cα contacts (8 Å, |Δi|>4): 28; chains: 1; bounding box: 42×34×32 Å

Solvent-accessible surface area (backbone atoms only — not comparable to full-atom values): 5107 Å² total; per-residue (Å²): 136,83,85,79,86,84,79,82,87,83,81,89,72,67,86,96,44,61,56,76,38,46,66,53,48,52,48,51,52,54,54,61,75,52,56,98,62,87,63,94,44,71,65,55,46,52,51,52,52,52,52,52,51,55,59,46,68,75,34,62,69,62,60,54,46,40,77,74,51,73,78,59,83,67,87,76,132